Protein AF-A0A7Y6XML4-F1 (afdb_monomer)

Sequence (146 aa):
VYNRESSLGDVQMLGVGGTITAKSPTTFVQVTSALKRIIGDAEVDNFIEATHSDTTDQKALQVAGKAKAVGRKYANLLVNGTGANDEFEGLLGLVSAGQTLVAGPNGADLSFDLLDQLRQKVTAKDGKLDFYMMPGRTIRSYKALL

Nearest PDB structures (foldseek):
  7bw6-assembly1_X  TM=3.164E-01  e=1.557E+00  Human alphaherpesvirus 3
  3j7x-assembly1_B  TM=4.745E-01  e=4.355E+00  Escherichia phage T7
  6nhj-assembly1_q  TM=2.613E-01  e=2.777E+00  Murine cytomegalovirus (strain Smith)
  8g1r-assembly1_A  TM=2.575E-01  e=2.442E+00  Vibrio phage ICP1_2011_A

Secondary structure (DSSP, 8-state):
-EEEEEEPPP-----TT------PPPEEEEE--------------HHHHHHHTTTS-HHHHHHHHHHHHHHHHHHHHHHH-BS-TTPPB-HHHHS-GGG-----BTB----HHHHHHHHHT--GGGG--------HHHHHHHHHH-

Foldseek 3Di:
DDKDWDDDFDDDDDDPPDDDPRDRHTDIDDDDFDDFDDDDDFDDDPVCCVPPPPVPRRRVVSVVVRVVVSVVVVVCLQAPPDCPPRRTHHPVNVDDPQLDDACDPVGDQDDVV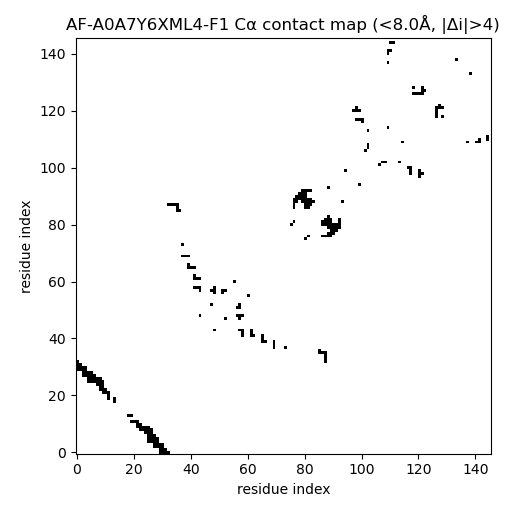SVVVSLCSPPPPNSDDPDDDDPPVVVVSVVVND

Radius of gyration: 25.28 Å; Cα contacts (8 Å, |Δi|>4): 143; chains: 1; bounding box: 69×41×66 Å

Mean predicted aligned error: 8.05 Å

pLDDT: mean 87.6, std 4.67, range [71.12, 95.31]

Solvent-accessible surface area (backbone atoms only — not comparable to full-atom values): 9406 Å² total; per-residue (Å²): 107,50,75,41,84,72,43,79,49,54,80,78,90,75,63,95,92,60,81,87,76,62,70,54,66,62,40,70,44,82,46,76,74,74,92,65,80,87,86,77,88,71,86,75,57,68,67,54,52,73,72,55,32,90,88,44,55,56,63,61,50,43,46,53,52,41,56,54,47,52,55,52,52,50,61,46,33,52,43,69,12,75,48,54,96,70,38,46,67,5,55,64,64,74,48,57,78,87,57,64,78,78,76,44,101,84,57,58,84,90,48,72,66,61,52,50,58,50,47,68,46,41,70,57,81,86,43,60,81,91,79,87,89,71,58,73,69,57,50,52,54,54,61,72,74,108

Structure (mmCIF, N/CA/C/O backbone):
data_AF-A0A7Y6XML4-F1
#
_entry.id   AF-A0A7Y6XML4-F1
#
loop_
_atom_site.group_PDB
_atom_site.id
_atom_site.type_symbol
_atom_site.label_atom_id
_atom_site.label_alt_id
_atom_site.label_comp_id
_atom_site.label_asym_id
_atom_site.label_entity_id
_atom_site.label_seq_id
_atom_site.pdbx_PDB_ins_code
_atom_site.Cartn_x
_atom_site.Cartn_y
_atom_site.Cartn_z
_atom_site.occupancy
_atom_site.B_iso_or_equiv
_atom_site.auth_seq_id
_atom_site.auth_comp_id
_atom_site.auth_asym_id
_atom_site.auth_atom_id
_atom_site.pdbx_PDB_model_num
ATOM 1 N N . VAL A 1 1 ? -10.832 12.420 -2.755 1.00 83.25 1 VAL A N 1
ATOM 2 C CA . VAL A 1 1 ? -11.312 12.789 -1.403 1.00 83.25 1 VAL A CA 1
ATOM 3 C C . VAL A 1 1 ? -12.399 11.807 -1.026 1.00 83.25 1 VAL A C 1
ATOM 5 O O . VAL A 1 1 ? -13.212 11.498 -1.889 1.00 83.25 1 VAL A O 1
ATOM 8 N N . TYR A 1 2 ? -12.386 11.286 0.194 1.00 85.19 2 TYR A N 1
ATOM 9 C CA . TYR A 1 2 ? -13.438 10.415 0.713 1.00 85.19 2 TYR A CA 1
ATOM 10 C C . TYR A 1 2 ? -13.624 10.662 2.211 1.00 85.19 2 TYR A C 1
ATOM 12 O O . TYR A 1 2 ? -12.696 11.103 2.886 1.00 85.19 2 TYR A O 1
ATOM 20 N N . ASN A 1 3 ? -14.815 10.378 2.730 1.00 85.75 3 ASN A N 1
ATOM 21 C CA . ASN A 1 3 ? -15.094 10.475 4.160 1.00 85.75 3 ASN A CA 1
ATOM 22 C C . ASN A 1 3 ? -14.887 9.105 4.803 1.00 85.75 3 ASN A C 1
ATOM 24 O O . ASN A 1 3 ? -15.395 8.102 4.305 1.00 85.75 3 ASN A O 1
ATOM 28 N N . ARG A 1 4 ? -14.128 9.067 5.897 1.00 83.00 4 ARG A N 1
ATOM 29 C CA . ARG A 1 4 ? -13.924 7.880 6.727 1.00 83.00 4 ARG A CA 1
ATOM 30 C C . ARG A 1 4 ? -14.726 8.042 8.014 1.00 83.00 4 ARG A C 1
ATOM 32 O O . ARG A 1 4 ? -14.672 9.102 8.633 1.00 83.00 4 ARG A O 1
ATOM 39 N N . GLU A 1 5 ? -15.469 7.013 8.401 1.00 85.69 5 GLU A N 1
ATOM 40 C CA . GLU A 1 5 ? -16.155 6.979 9.695 1.00 85.69 5 GLU A CA 1
ATOM 41 C C . GLU A 1 5 ? -15.129 6.992 10.836 1.00 85.69 5 GLU A C 1
ATOM 43 O O . GLU A 1 5 ? -14.131 6.272 10.785 1.00 85.69 5 GLU A O 1
ATOM 48 N N . SER A 1 6 ? -15.358 7.844 11.836 1.00 83.31 6 SER A N 1
ATOM 49 C CA . SER A 1 6 ? -14.457 8.022 12.980 1.00 83.31 6 SER A CA 1
ATOM 50 C C . SER A 1 6 ? -15.048 7.483 14.279 1.00 83.31 6 SER A C 1
ATOM 52 O O . SER A 1 6 ? -14.317 6.905 15.080 1.00 83.31 6 SER A O 1
ATOM 54 N N . SER A 1 7 ? -16.350 7.663 14.505 1.00 83.94 7 SER A N 1
ATOM 55 C CA . SER A 1 7 ? -17.045 7.118 15.673 1.00 83.94 7 SER A CA 1
ATOM 56 C C . SER A 1 7 ? -18.501 6.828 15.343 1.00 83.94 7 SER A C 1
ATOM 58 O O . SER A 1 7 ? -19.133 7.615 14.638 1.00 83.94 7 SER A O 1
ATOM 60 N N . LEU A 1 8 ? -19.034 5.747 15.910 1.00 86.00 8 LEU A N 1
ATOM 61 C CA . LEU A 1 8 ? -20.463 5.448 15.884 1.00 86.00 8 LEU A CA 1
ATOM 62 C C . LEU A 1 8 ? -21.231 6.412 16.798 1.00 86.00 8 LEU A C 1
ATOM 64 O O . LEU A 1 8 ? -20.667 6.972 17.739 1.00 86.00 8 LEU A O 1
ATOM 68 N N . GLY A 1 9 ? -22.513 6.606 16.500 1.00 88.44 9 GLY A N 1
ATOM 69 C CA . GLY A 1 9 ? -23.429 7.333 17.372 1.00 88.44 9 GLY A CA 1
ATOM 70 C C . GLY A 1 9 ? -23.866 6.487 18.567 1.00 88.44 9 GLY A C 1
ATOM 71 O O . GLY A 1 9 ? -23.887 5.255 18.501 1.00 88.44 9 GLY A O 1
ATOM 72 N N . ASP A 1 10 ? -24.246 7.156 19.652 1.00 89.81 10 ASP A N 1
ATOM 73 C CA . ASP A 1 10 ? -24.650 6.475 20.882 1.00 89.81 10 ASP A CA 1
ATOM 74 C C . ASP A 1 10 ? -26.079 5.927 20.782 1.00 89.81 10 ASP A C 1
ATOM 76 O O . ASP A 1 10 ? -26.982 6.557 20.225 1.00 89.81 10 ASP A O 1
ATOM 80 N N . VAL A 1 11 ? -26.304 4.771 21.407 1.00 89.62 11 VAL A N 1
ATOM 81 C CA . VAL A 1 11 ? -27.621 4.138 21.557 1.00 89.62 11 VAL A CA 1
ATOM 82 C C . VAL A 1 11 ? -27.817 3.780 23.028 1.00 89.62 11 VAL A C 1
ATOM 84 O O . VAL A 1 11 ? -26.861 3.463 23.731 1.00 89.62 11 VAL A O 1
ATOM 87 N N . GLN A 1 12 ? -29.055 3.825 23.516 1.00 93.62 12 GLN A N 1
ATOM 88 C CA . GLN A 1 12 ? -29.383 3.478 24.900 1.00 93.62 12 GLN A CA 1
ATOM 89 C C . GLN A 1 12 ? -30.685 2.681 24.978 1.00 93.62 12 GLN A C 1
ATOM 91 O O . GLN A 1 12 ? -31.572 2.835 24.137 1.00 93.62 12 GLN A O 1
ATOM 96 N N . MET A 1 13 ? -30.815 1.885 26.036 1.00 88.94 13 MET A N 1
ATOM 97 C CA . MET A 1 13 ? -32.068 1.231 26.406 1.00 88.94 13 MET A CA 1
ATOM 98 C C . MET A 1 13 ? -32.874 2.153 27.325 1.00 88.94 13 MET A C 1
ATOM 100 O O . MET A 1 13 ? -32.311 2.759 28.235 1.00 88.94 13 MET A O 1
ATOM 104 N N . LEU A 1 14 ? -34.187 2.251 27.107 1.00 90.00 14 LEU A N 1
ATOM 105 C CA . LEU A 1 14 ? -35.081 3.108 27.893 1.00 90.00 14 LEU A CA 1
ATOM 106 C C . LEU A 1 14 ? -36.353 2.365 28.300 1.00 90.00 14 LEU A C 1
ATOM 108 O O . LEU A 1 14 ? -36.928 1.615 27.513 1.00 90.00 14 LEU A O 1
ATOM 112 N N . GLY A 1 15 ? -36.800 2.616 29.531 1.00 89.31 15 GLY A N 1
ATOM 113 C CA . GLY A 1 15 ? -38.130 2.233 30.003 1.00 89.31 15 GLY A CA 1
ATOM 114 C C . GLY A 1 15 ? -39.214 3.213 29.541 1.00 89.31 15 GLY A C 1
ATOM 115 O O . GLY A 1 15 ? -38.922 4.309 29.055 1.00 89.31 15 GLY A O 1
ATOM 116 N N . VAL A 1 16 ? -40.482 2.828 29.714 1.00 80.69 16 VAL A N 1
ATOM 117 C CA . VAL A 1 16 ? -41.636 3.672 29.360 1.00 80.69 16 VAL A CA 1
ATOM 118 C C . VAL A 1 16 ? -41.586 4.981 30.157 1.00 80.69 16 VAL A C 1
ATOM 120 O O . VAL A 1 16 ? -41.542 4.959 31.384 1.00 80.69 16 VAL A O 1
ATOM 123 N N . GLY A 1 17 ? -41.580 6.118 29.454 1.00 88.38 17 GLY A N 1
ATOM 124 C CA . GLY A 1 17 ? -41.485 7.460 30.048 1.00 88.38 17 GLY A CA 1
ATOM 125 C C . GLY A 1 17 ? -40.059 7.985 30.278 1.00 88.38 17 GLY A C 1
ATOM 126 O O . GLY A 1 17 ? -39.909 9.074 30.826 1.00 88.38 17 GLY A O 1
ATOM 127 N N . GLY A 1 18 ? -39.014 7.252 29.876 1.00 87.00 18 GLY A N 1
ATOM 128 C CA . GLY A 1 18 ? -37.620 7.679 30.039 1.00 87.00 18 GLY A CA 1
ATOM 129 C C . GLY A 1 18 ? -37.164 8.767 29.052 1.00 87.00 18 GLY A C 1
ATOM 130 O O . GLY A 1 18 ? -37.591 8.805 27.898 1.00 87.00 18 GLY A O 1
ATOM 131 N N . THR A 1 19 ? -36.241 9.628 29.493 1.00 89.56 19 THR A N 1
ATOM 132 C CA . THR A 1 19 ? -35.650 10.696 28.665 1.00 89.56 19 THR A CA 1
ATOM 133 C C . THR A 1 19 ? -34.463 10.191 27.854 1.00 89.56 19 THR A C 1
ATOM 135 O O . THR A 1 19 ? -33.532 9.597 28.391 1.00 89.56 19 THR A O 1
ATOM 138 N N . ILE A 1 20 ? -34.445 10.515 26.561 1.00 88.81 20 ILE A N 1
ATOM 139 C CA . ILE A 1 20 ? -33.354 10.146 25.658 1.00 88.81 20 ILE A CA 1
ATOM 140 C C . ILE A 1 20 ? -32.120 11.038 25.903 1.00 88.81 20 ILE A C 1
ATOM 142 O O . ILE A 1 20 ? -32.095 12.182 25.441 1.00 88.81 20 ILE A O 1
ATOM 146 N N . THR A 1 21 ? -31.082 10.511 26.571 1.00 90.00 21 THR A N 1
ATOM 147 C CA . THR A 1 21 ? -29.770 11.175 26.757 1.00 90.00 21 THR A CA 1
ATOM 148 C C . THR A 1 21 ? -28.707 10.831 25.700 1.00 90.00 21 THR A C 1
ATOM 150 O O . THR A 1 21 ? -27.913 11.704 25.361 1.00 90.00 21 THR A O 1
ATOM 153 N N . ALA A 1 22 ? -28.709 9.625 25.118 1.00 88.69 22 ALA A N 1
ATOM 154 C CA . ALA A 1 22 ? -27.872 9.274 23.965 1.00 88.69 22 ALA A CA 1
ATOM 155 C C . ALA A 1 22 ? -28.238 10.131 22.739 1.00 88.69 22 ALA A C 1
ATOM 157 O O . ALA A 1 22 ? -29.293 9.948 22.127 1.00 88.69 22 ALA A O 1
ATOM 158 N N . LYS A 1 23 ? -27.387 11.114 22.426 1.00 85.69 23 LYS A N 1
ATOM 159 C CA . LYS A 1 23 ? -27.568 12.067 21.314 1.00 85.69 23 LYS A CA 1
ATOM 160 C C . LYS A 1 23 ? -26.299 12.290 20.489 1.00 85.69 23 LYS A C 1
ATOM 162 O O . LYS A 1 23 ? -26.330 13.094 19.559 1.00 85.69 23 LYS A O 1
ATOM 167 N N . SER A 1 24 ? -25.194 11.627 20.825 1.00 90.75 24 SER A N 1
ATOM 168 C CA . SER A 1 24 ? -23.932 11.787 20.104 1.00 90.75 24 SER A CA 1
ATOM 169 C C . SER A 1 24 ? -24.092 11.287 18.664 1.00 90.75 24 SER A C 1
ATOM 171 O O . SER A 1 24 ? -24.492 10.135 18.474 1.00 90.75 24 SER A O 1
ATOM 173 N N . PRO A 1 25 ? -23.823 12.123 17.647 1.00 88.69 25 PRO A N 1
ATOM 174 C CA . PRO A 1 25 ? -23.923 11.710 16.255 1.00 88.69 25 PRO A CA 1
ATOM 175 C C . PRO A 1 25 ? -22.717 10.858 15.842 1.00 88.69 25 PRO A C 1
ATOM 177 O O . PRO A 1 25 ? -21.623 11.001 16.389 1.00 88.69 25 PRO A O 1
ATOM 180 N N . THR A 1 26 ? -22.896 10.035 14.808 1.00 88.44 26 THR A N 1
ATOM 181 C CA . THR A 1 26 ? -21.776 9.419 14.087 1.00 88.44 26 THR A CA 1
ATOM 182 C C . THR A 1 26 ? -20.896 10.515 13.484 1.00 88.44 26 THR A C 1
ATOM 184 O O . THR A 1 26 ? -21.402 11.437 12.838 1.00 88.44 26 THR A O 1
ATOM 187 N N . THR A 1 27 ? -19.582 10.422 13.680 1.00 90.88 27 THR A N 1
ATOM 188 C CA . THR A 1 27 ? -18.627 11.422 13.183 1.00 90.88 27 THR A CA 1
ATOM 189 C C . THR A 1 27 ? -17.819 10.894 12.004 1.00 90.88 27 THR A C 1
ATOM 191 O O . THR A 1 27 ? -17.534 9.699 11.897 1.00 90.88 27 THR A O 1
ATOM 194 N N . PHE A 1 28 ? -17.424 11.803 11.111 1.00 88.38 28 PHE A N 1
ATOM 195 C CA . PHE A 1 28 ? -16.640 11.491 9.921 1.00 88.38 28 PHE A CA 1
ATOM 196 C C . PHE A 1 28 ? -15.421 12.402 9.829 1.00 88.38 28 PHE A C 1
ATOM 198 O O . PHE A 1 28 ? -15.500 13.593 10.128 1.00 88.38 28 PHE A O 1
ATOM 205 N N . VAL A 1 29 ? -14.311 11.846 9.352 1.00 90.19 29 VAL A N 1
ATOM 206 C CA . VAL A 1 29 ? -13.100 12.592 9.009 1.00 90.19 29 VAL A CA 1
ATOM 207 C C . VAL A 1 29 ? -12.917 12.547 7.500 1.00 90.19 29 VAL A C 1
ATOM 209 O O . VAL A 1 29 ? -12.940 11.480 6.881 1.00 90.19 29 VAL A O 1
ATOM 212 N N . GLN A 1 30 ? -12.729 13.715 6.895 1.00 88.88 30 GLN A N 1
ATOM 213 C CA . GLN A 1 30 ? -12.423 13.810 5.476 1.00 88.88 30 GLN A CA 1
ATOM 214 C C . GLN A 1 30 ? -10.955 13.446 5.233 1.00 88.88 30 GLN A C 1
ATOM 216 O O . GLN A 1 30 ? -10.050 14.048 5.807 1.00 88.88 30 GLN A O 1
ATOM 221 N N . VAL A 1 31 ? -10.722 12.489 4.338 1.00 85.88 31 VAL A N 1
ATOM 222 C CA . VAL A 1 31 ? -9.390 12.057 3.915 1.00 85.88 31 VAL A CA 1
ATOM 223 C C . VAL A 1 31 ? -9.165 12.457 2.459 1.00 85.88 31 VAL A C 1
ATOM 225 O O . VAL A 1 31 ? -9.974 12.177 1.565 1.00 85.88 31 VAL A O 1
ATOM 228 N N . THR A 1 32 ? -8.033 13.109 2.199 1.00 86.00 32 THR A N 1
ATOM 229 C CA . THR A 1 32 ? -7.626 13.522 0.853 1.00 86.00 32 THR A CA 1
ATOM 230 C C . THR A 1 32 ? -6.410 12.721 0.413 1.00 86.00 32 THR A C 1
ATOM 232 O O . THR A 1 32 ? -5.340 12.844 0.993 1.00 86.00 32 THR A O 1
ATOM 235 N N . SER A 1 33 ? -6.562 11.942 -0.656 1.00 84.94 33 SER A N 1
ATOM 236 C CA . SER A 1 33 ? -5.447 11.288 -1.345 1.00 84.94 33 SER A CA 1
ATOM 237 C C . SER A 1 33 ? -5.054 12.133 -2.555 1.00 84.94 33 SER A C 1
ATOM 239 O O . SER A 1 33 ? -5.845 12.275 -3.489 1.00 84.94 33 SER A O 1
ATOM 241 N N . ALA A 1 34 ? -3.865 12.734 -2.513 1.00 86.31 34 ALA A N 1
ATOM 242 C CA . ALA A 1 34 ? -3.347 13.553 -3.605 1.00 86.31 34 ALA A CA 1
ATOM 243 C C . ALA A 1 34 ? -2.781 12.682 -4.737 1.00 86.31 34 ALA A C 1
ATOM 245 O O . ALA A 1 34 ? -2.180 11.636 -4.489 1.00 86.31 34 ALA A O 1
ATOM 246 N N . LEU A 1 35 ? -2.935 13.136 -5.983 1.00 87.56 35 LEU A N 1
ATOM 247 C CA . LEU A 1 35 ? -2.295 12.497 -7.132 1.00 87.56 35 LEU A CA 1
ATOM 248 C C . LEU A 1 35 ? -0.792 12.802 -7.123 1.00 87.56 35 LEU A C 1
ATOM 250 O O . LEU A 1 35 ? -0.387 13.954 -6.961 1.00 87.56 35 LEU A O 1
ATOM 254 N N . LYS A 1 36 ? 0.026 11.766 -7.318 1.00 91.44 36 LYS A N 1
ATOM 255 C CA . LYS A 1 36 ? 1.489 11.855 -7.409 1.00 91.44 36 LYS A CA 1
ATOM 256 C C . LYS A 1 36 ? 1.966 11.416 -8.791 1.00 91.44 36 LYS A C 1
ATOM 258 O O . LYS A 1 36 ? 1.240 10.750 -9.527 1.00 91.44 36 LYS A O 1
ATOM 263 N N . ARG A 1 37 ? 3.184 11.815 -9.162 1.00 91.75 37 ARG A N 1
ATOM 264 C CA . ARG A 1 37 ? 3.766 11.570 -10.489 1.00 91.75 37 ARG A CA 1
ATOM 265 C C . ARG A 1 37 ? 4.974 10.651 -10.374 1.00 91.75 37 ARG A C 1
ATOM 267 O O . ARG A 1 37 ? 5.816 10.846 -9.508 1.00 91.75 37 ARG A O 1
ATOM 274 N N . ILE A 1 38 ? 5.082 9.700 -11.296 1.00 92.00 38 ILE A N 1
ATOM 275 C CA . ILE A 1 38 ? 6.298 8.913 -11.513 1.00 92.00 38 ILE A CA 1
ATOM 276 C C . ILE A 1 38 ? 6.840 9.321 -12.880 1.00 92.00 38 ILE A C 1
ATOM 278 O O . ILE A 1 38 ? 6.095 9.339 -13.857 1.00 92.00 38 ILE A O 1
ATOM 282 N N . ILE A 1 39 ? 8.117 9.691 -12.936 1.00 91.62 39 ILE A N 1
ATOM 283 C CA . ILE A 1 39 ? 8.776 10.195 -14.143 1.00 91.62 39 ILE A CA 1
ATOM 284 C C . ILE A 1 39 ? 10.067 9.401 -14.339 1.00 91.62 39 ILE A C 1
ATOM 286 O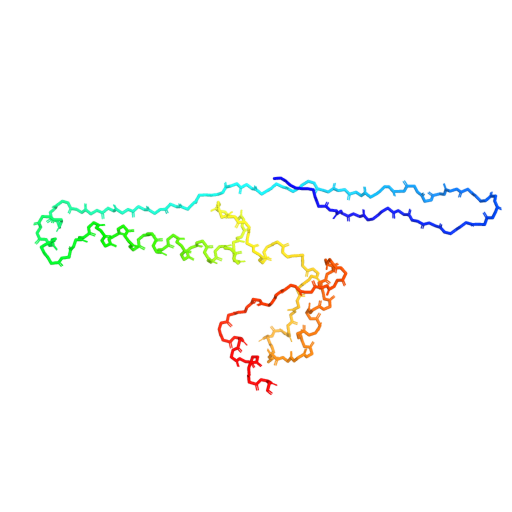 O . ILE A 1 39 ? 10.750 9.071 -13.370 1.00 91.62 39 ILE A O 1
ATOM 290 N N . GLY A 1 40 ? 10.388 9.082 -15.589 1.00 89.62 40 GLY A N 1
ATOM 291 C CA . GLY A 1 40 ? 11.671 8.512 -15.975 1.00 89.62 40 GLY A CA 1
ATOM 292 C C . GLY A 1 40 ? 12.148 9.177 -17.254 1.00 89.62 40 GLY A C 1
ATOM 293 O O . GLY A 1 40 ? 11.366 9.300 -18.192 1.00 89.62 40 GLY A O 1
ATOM 294 N N . ASP A 1 41 ? 13.410 9.592 -17.268 1.00 91.38 41 ASP A N 1
ATOM 295 C CA . ASP A 1 41 ? 14.041 10.201 -18.435 1.00 91.38 41 ASP A CA 1
ATOM 296 C C . ASP A 1 41 ? 14.944 9.195 -19.159 1.00 91.38 41 ASP A C 1
ATOM 298 O O . ASP A 1 41 ? 15.604 8.364 -18.514 1.00 91.38 41 ASP A O 1
ATOM 302 N N . ALA A 1 42 ? 14.926 9.247 -20.486 1.00 88.44 42 ALA A N 1
ATOM 303 C CA . ALA A 1 42 ? 15.690 8.393 -21.381 1.00 88.44 42 ALA A CA 1
ATOM 304 C C . ALA A 1 42 ? 16.507 9.282 -22.322 1.00 88.44 42 ALA A C 1
ATOM 306 O O . ALA A 1 42 ? 15.992 9.786 -23.318 1.00 88.44 42 ALA A O 1
ATOM 307 N N . GLU A 1 43 ? 17.787 9.432 -22.004 1.00 87.88 43 GLU A N 1
ATOM 308 C CA . GLU A 1 43 ? 18.740 10.190 -22.805 1.00 87.88 43 GLU A CA 1
ATOM 309 C C . GLU A 1 43 ? 19.651 9.216 -23.557 1.00 87.88 43 GLU A C 1
ATOM 311 O O . GLU A 1 43 ? 20.166 8.256 -22.976 1.00 87.88 43 GLU A O 1
ATOM 316 N N . VAL A 1 44 ? 19.836 9.456 -24.855 1.00 85.88 44 VAL A N 1
ATOM 317 C CA . VAL A 1 44 ? 20.805 8.739 -25.690 1.00 85.88 44 VAL A CA 1
ATOM 318 C C . VAL A 1 44 ? 21.629 9.766 -26.453 1.00 85.88 44 VAL A C 1
ATOM 320 O O . VAL A 1 44 ? 21.084 10.733 -26.984 1.00 85.88 44 VAL A O 1
ATOM 323 N N . ASP A 1 45 ? 22.946 9.568 -26.470 1.00 90.00 45 ASP A N 1
ATOM 324 C CA . ASP A 1 45 ? 23.874 10.418 -27.212 1.00 90.00 45 ASP A CA 1
ATOM 325 C C . ASP A 1 45 ? 23.783 10.122 -28.716 1.00 90.00 45 ASP A C 1
ATOM 327 O O . ASP A 1 45 ? 23.809 8.962 -29.133 1.00 90.00 45 ASP A O 1
ATOM 331 N N . ASN A 1 46 ? 23.737 11.173 -29.535 1.00 87.62 46 ASN A N 1
ATOM 332 C CA . ASN A 1 46 ? 23.659 11.073 -30.992 1.00 87.62 46 ASN A CA 1
ATOM 333 C C . ASN A 1 46 ? 24.838 10.304 -31.616 1.00 87.62 46 ASN A C 1
ATOM 335 O O . ASN A 1 46 ? 24.657 9.653 -32.642 1.00 87.62 46 ASN A O 1
ATOM 339 N N . PHE A 1 47 ? 26.037 10.351 -31.026 1.00 86.94 47 PHE A N 1
ATOM 340 C CA . PHE A 1 47 ? 27.183 9.570 -31.499 1.00 86.94 47 PHE A CA 1
ATOM 341 C C . PHE A 1 47 ? 26.974 8.069 -31.262 1.00 86.94 47 PHE A C 1
ATOM 343 O O . PHE A 1 47 ? 27.269 7.256 -32.138 1.00 86.94 47 PHE A O 1
ATOM 350 N N . ILE A 1 48 ? 26.422 7.696 -30.104 1.00 83.44 48 ILE A N 1
ATOM 351 C CA . ILE A 1 48 ? 26.103 6.302 -29.761 1.00 83.44 48 ILE A CA 1
ATOM 352 C C . ILE A 1 48 ? 24.936 5.806 -30.620 1.00 83.44 48 ILE A C 1
ATOM 354 O O . ILE A 1 48 ? 24.995 4.698 -31.152 1.00 83.44 48 ILE A O 1
ATOM 358 N N . GLU A 1 49 ? 23.918 6.645 -30.820 1.00 87.25 49 GLU A N 1
ATOM 359 C CA . GLU A 1 49 ? 22.800 6.357 -31.717 1.00 87.25 49 GLU A CA 1
ATOM 360 C C . GLU A 1 49 ? 23.305 6.094 -33.150 1.00 87.25 49 GLU A C 1
ATOM 362 O O . GLU A 1 49 ? 22.905 5.116 -33.775 1.00 87.25 49 GLU A O 1
ATOM 367 N N . ALA A 1 50 ? 24.232 6.909 -33.664 1.00 83.00 50 ALA A N 1
ATOM 368 C CA . ALA A 1 50 ? 24.738 6.779 -35.031 1.00 83.00 50 ALA A CA 1
ATOM 369 C C . ALA A 1 50 ? 25.686 5.585 -35.237 1.00 83.00 50 ALA A C 1
ATOM 371 O O . ALA A 1 50 ? 25.749 5.036 -36.335 1.00 83.00 50 ALA A O 1
ATOM 372 N N . THR A 1 51 ? 26.447 5.195 -34.212 1.00 82.44 51 THR A N 1
ATOM 373 C CA . THR A 1 51 ? 27.500 4.173 -34.347 1.00 82.44 51 THR A CA 1
ATOM 374 C C . THR A 1 51 ? 27.054 2.777 -33.923 1.00 82.44 51 THR A C 1
ATOM 376 O O . THR A 1 51 ? 27.549 1.797 -34.474 1.00 82.44 51 THR A O 1
ATOM 379 N N . HIS A 1 52 ? 26.150 2.655 -32.946 1.00 79.50 52 HIS A N 1
ATOM 380 C CA . HIS A 1 52 ? 25.827 1.386 -32.278 1.00 79.50 52 HIS A CA 1
ATOM 381 C C . HIS A 1 52 ? 24.343 0.970 -32.400 1.00 79.50 52 HIS A C 1
ATOM 383 O O . HIS A 1 52 ? 23.926 0.016 -31.736 1.00 79.50 52 HIS A O 1
ATOM 389 N N . SER A 1 53 ? 23.540 1.647 -33.236 1.00 81.44 53 SER A N 1
ATOM 390 C CA . SER A 1 53 ? 22.114 1.304 -33.432 1.00 81.44 53 SER A CA 1
ATOM 391 C C . SER A 1 53 ? 21.829 0.266 -34.520 1.00 81.44 53 SER A C 1
ATOM 393 O O . SER A 1 53 ? 20.683 -0.146 -34.665 1.00 81.44 53 SER A O 1
ATOM 395 N N . ASP A 1 54 ? 22.844 -0.188 -35.264 1.00 80.38 54 ASP A N 1
ATOM 396 C CA . ASP A 1 54 ? 22.679 -1.145 -36.374 1.00 80.38 54 ASP A CA 1
ATOM 397 C C . ASP A 1 54 ? 22.179 -2.526 -35.900 1.00 80.38 54 ASP A C 1
ATOM 399 O O . ASP A 1 54 ? 21.345 -3.164 -36.537 1.00 80.38 54 ASP A O 1
ATOM 403 N N . THR A 1 55 ? 22.624 -2.975 -34.722 1.00 80.38 55 THR A N 1
ATOM 404 C CA . THR A 1 55 ? 22.193 -4.257 -34.134 1.00 80.38 55 THR A CA 1
ATOM 405 C C . THR A 1 55 ? 21.140 -4.106 -33.041 1.00 80.38 55 THR A C 1
ATOM 407 O O . THR A 1 55 ? 20.365 -5.031 -32.797 1.00 80.38 55 THR A O 1
ATOM 410 N N . THR A 1 56 ? 21.129 -2.964 -32.350 1.00 82.12 56 THR A N 1
ATOM 411 C CA . THR A 1 56 ? 20.264 -2.722 -31.193 1.00 82.12 56 THR A CA 1
ATOM 412 C C . THR A 1 56 ? 19.851 -1.261 -31.170 1.00 82.12 56 THR A C 1
ATOM 414 O O . THR A 1 56 ? 20.687 -0.403 -30.910 1.00 82.12 56 THR A O 1
ATOM 417 N N . ASP A 1 57 ? 18.566 -0.979 -31.366 1.00 87.56 57 ASP A N 1
ATOM 418 C CA . ASP A 1 57 ? 18.025 0.375 -31.225 1.00 87.56 57 ASP A CA 1
ATOM 419 C C . ASP A 1 57 ? 18.186 0.853 -29.769 1.00 87.56 57 ASP A C 1
ATOM 421 O O . ASP A 1 57 ? 17.480 0.413 -28.850 1.00 87.56 57 ASP A O 1
ATOM 425 N N . GLN A 1 58 ? 19.175 1.726 -29.557 1.00 87.31 58 GLN A N 1
ATOM 426 C CA . GLN A 1 58 ? 19.583 2.197 -28.236 1.00 87.31 58 GLN A CA 1
ATOM 427 C C . GLN A 1 58 ? 18.467 3.009 -27.582 1.00 87.31 58 GLN A C 1
ATOM 429 O O . GLN A 1 58 ? 18.147 2.798 -26.408 1.00 87.31 58 GLN A O 1
ATOM 434 N N . LYS A 1 59 ? 17.808 3.880 -28.348 1.00 87.62 59 LYS A N 1
ATOM 435 C CA . LYS A 1 59 ? 16.690 4.691 -27.873 1.00 87.62 59 LYS A CA 1
ATOM 436 C C . LYS A 1 59 ? 15.495 3.835 -27.491 1.00 87.62 59 LYS A C 1
ATOM 438 O O . LYS A 1 59 ? 14.953 4.008 -26.396 1.00 87.62 59 LYS A O 1
ATOM 443 N N . ALA A 1 60 ? 15.110 2.876 -28.330 1.00 88.19 60 ALA A N 1
ATOM 444 C CA . ALA A 1 60 ? 14.006 1.974 -28.018 1.00 88.19 60 ALA A CA 1
ATOM 445 C C . ALA A 1 60 ? 14.280 1.157 -26.747 1.00 88.19 60 ALA A C 1
ATOM 447 O O . ALA A 1 60 ? 13.394 1.015 -25.899 1.00 88.19 60 ALA A O 1
ATOM 448 N N . LEU A 1 61 ? 15.512 0.669 -26.566 1.00 90.88 61 LEU A N 1
ATOM 449 C CA . LEU A 1 61 ? 15.893 -0.109 -25.388 1.00 90.88 61 LEU A CA 1
ATOM 450 C C . LEU A 1 61 ? 15.862 0.742 -24.112 1.00 90.88 61 LEU A C 1
ATOM 452 O O . LEU A 1 61 ? 15.294 0.306 -23.105 1.00 90.88 61 LEU A O 1
ATOM 456 N N . GLN A 1 62 ? 16.400 1.965 -24.150 1.00 90.31 62 GLN A N 1
ATOM 457 C CA . GLN A 1 62 ? 16.358 2.872 -23.001 1.00 90.31 62 GLN A CA 1
ATOM 458 C C . GLN A 1 62 ? 14.919 3.233 -22.622 1.00 90.31 62 GLN A C 1
ATOM 460 O O . GLN A 1 62 ? 14.544 3.116 -21.452 1.00 90.31 62 GLN A O 1
ATOM 465 N N . VAL A 1 63 ? 14.074 3.580 -23.596 1.00 92.12 63 VAL A N 1
ATOM 466 C CA . VAL A 1 63 ? 12.657 3.891 -23.348 1.00 92.12 63 VAL A CA 1
ATOM 467 C C . VAL A 1 63 ? 11.920 2.679 -22.767 1.00 92.12 63 VAL A C 1
ATOM 469 O O . VAL A 1 63 ? 11.231 2.806 -21.750 1.00 92.12 63 VAL A O 1
ATOM 472 N N . ALA A 1 64 ? 12.104 1.483 -23.336 1.00 92.44 64 ALA A N 1
ATOM 473 C CA . ALA A 1 64 ? 11.486 0.255 -22.833 1.00 92.44 64 ALA A CA 1
ATOM 474 C C . ALA A 1 64 ? 11.953 -0.089 -21.406 1.00 92.44 64 ALA A C 1
ATOM 476 O O . ALA A 1 64 ? 11.149 -0.465 -20.544 1.00 92.44 64 ALA A O 1
ATOM 477 N N . GLY A 1 65 ? 13.248 0.085 -21.126 1.00 94.00 65 GLY A N 1
ATOM 478 C CA . GLY A 1 65 ? 13.829 -0.095 -19.799 1.00 94.00 65 GLY A CA 1
ATOM 479 C C . GLY A 1 65 ? 13.213 0.850 -18.768 1.00 94.00 65 GLY A C 1
ATOM 480 O O . GLY A 1 65 ? 12.829 0.414 -17.677 1.00 94.00 65 GLY A O 1
ATOM 481 N N . LYS A 1 66 ?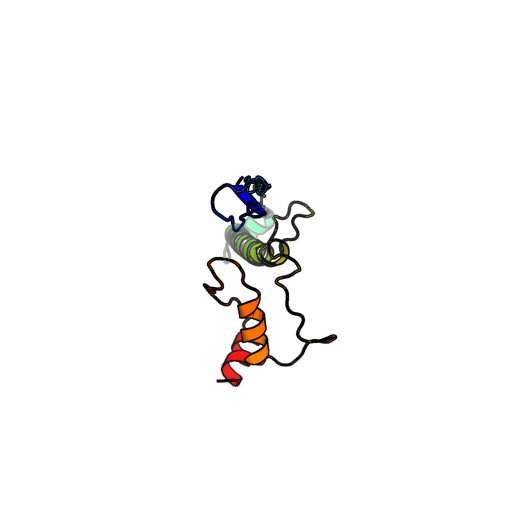 13.040 2.127 -19.126 1.00 92.81 66 LYS A N 1
ATOM 482 C CA . LYS A 1 66 ? 12.420 3.137 -18.256 1.00 92.81 66 LYS A CA 1
ATOM 483 C C . LYS A 1 66 ? 10.940 2.857 -18.030 1.00 92.81 66 LYS A C 1
ATOM 485 O O . LYS A 1 66 ? 10.507 2.877 -16.880 1.00 92.81 66 LYS A O 1
ATOM 490 N N . ALA A 1 67 ? 10.186 2.484 -19.063 1.00 92.50 67 ALA A N 1
ATOM 491 C CA . ALA A 1 67 ? 8.784 2.088 -18.916 1.00 92.50 67 ALA A CA 1
ATOM 492 C C . ALA A 1 67 ? 8.623 0.913 -17.932 1.00 92.50 67 ALA A C 1
ATOM 494 O O . ALA A 1 67 ? 7.785 0.944 -17.025 1.00 92.50 67 ALA A O 1
ATOM 495 N N . LYS A 1 68 ? 9.498 -0.096 -18.031 1.00 94.81 68 LYS A N 1
ATOM 496 C CA . LYS A 1 68 ? 9.530 -1.225 -17.090 1.00 94.81 68 LYS A CA 1
ATOM 497 C C . LYS A 1 68 ? 9.897 -0.792 -15.668 1.00 94.81 68 LYS A C 1
ATOM 499 O O . LYS A 1 68 ? 9.323 -1.303 -14.705 1.00 94.81 68 LYS A O 1
ATOM 504 N N . ALA A 1 69 ? 10.843 0.135 -15.518 1.00 95.19 69 ALA A N 1
ATOM 505 C CA . ALA A 1 69 ? 11.234 0.677 -14.219 1.00 95.19 69 ALA A CA 1
ATOM 506 C C . ALA A 1 69 ? 10.094 1.465 -13.554 1.00 95.19 69 ALA A C 1
ATOM 508 O O . ALA A 1 69 ? 9.848 1.271 -12.363 1.00 95.19 69 ALA A O 1
ATOM 509 N N . VAL A 1 70 ? 9.348 2.272 -14.318 1.00 95.06 70 VAL A N 1
ATOM 510 C CA . VAL A 1 70 ? 8.161 3.002 -13.840 1.00 95.06 70 VAL A CA 1
ATOM 511 C C . VAL A 1 70 ? 7.123 2.033 -13.271 1.00 95.06 70 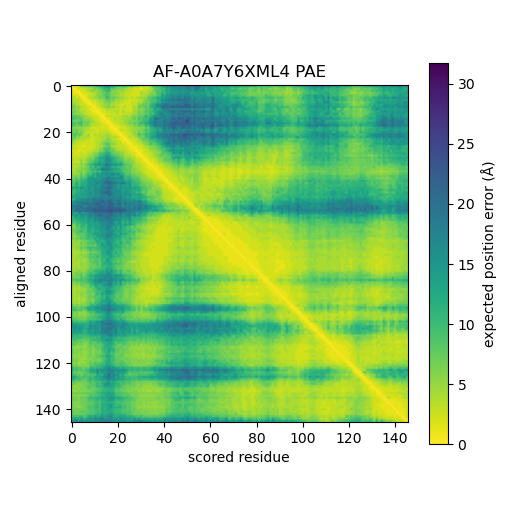VAL A C 1
ATOM 513 O O . VAL A 1 70 ? 6.689 2.204 -12.131 1.00 95.06 70 VAL A O 1
ATOM 516 N N . GLY A 1 71 ? 6.795 0.960 -14.002 1.00 94.06 71 GLY A N 1
ATOM 517 C CA . GLY A 1 71 ? 5.858 -0.062 -13.521 1.00 94.06 71 GLY A CA 1
ATOM 518 C C . GLY A 1 71 ? 6.323 -0.748 -12.229 1.00 94.06 71 GLY A C 1
ATOM 519 O O . GLY A 1 71 ? 5.535 -0.949 -11.306 1.00 94.06 71 GLY A O 1
ATOM 520 N N . ARG A 1 72 ? 7.623 -1.052 -12.112 1.00 95.31 72 ARG A N 1
ATOM 521 C CA . ARG A 1 72 ? 8.203 -1.647 -10.893 1.00 95.31 72 ARG A CA 1
ATOM 522 C C . ARG A 1 72 ? 8.201 -0.684 -9.706 1.00 95.31 72 ARG A C 1
ATOM 524 O O . ARG A 1 72 ? 7.914 -1.111 -8.590 1.00 95.31 72 ARG A O 1
ATOM 531 N N . LYS A 1 73 ? 8.502 0.601 -9.928 1.00 94.69 73 LYS A N 1
ATOM 532 C CA . LYS A 1 73 ? 8.448 1.627 -8.876 1.00 94.69 73 LYS A CA 1
ATOM 533 C C . LYS A 1 73 ? 7.012 1.812 -8.392 1.00 94.69 73 LYS A C 1
ATOM 535 O O . LYS A 1 73 ? 6.809 1.829 -7.184 1.00 94.69 73 LYS A O 1
ATOM 540 N N . TYR A 1 74 ? 6.030 1.843 -9.296 1.00 94.62 74 TYR A N 1
ATOM 541 C CA . TYR A 1 74 ? 4.614 1.871 -8.920 1.00 94.62 74 TYR A CA 1
ATOM 542 C C . TYR A 1 74 ? 4.222 0.661 -8.063 1.00 94.62 74 TYR A C 1
ATOM 544 O O . TYR A 1 74 ? 3.673 0.842 -6.983 1.00 94.62 74 TYR A O 1
ATOM 552 N N . ALA A 1 75 ? 4.560 -0.560 -8.491 1.00 93.12 75 ALA A N 1
ATOM 553 C CA . ALA A 1 75 ? 4.237 -1.774 -7.737 1.00 93.12 75 ALA A CA 1
ATOM 554 C C . ALA A 1 75 ? 4.867 -1.794 -6.331 1.00 93.12 75 ALA A C 1
ATOM 556 O O . ALA A 1 75 ? 4.243 -2.265 -5.384 1.00 93.12 75 ALA A O 1
ATOM 557 N N . ASN A 1 76 ? 6.084 -1.260 -6.180 1.00 93.88 76 ASN A N 1
ATOM 558 C CA . ASN A 1 76 ? 6.722 -1.108 -4.874 1.00 93.88 76 ASN A CA 1
ATOM 559 C C . ASN A 1 76 ? 5.981 -0.075 -4.007 1.00 93.88 76 ASN A C 1
ATOM 561 O O . ASN A 1 76 ? 5.588 -0.385 -2.885 1.00 93.88 76 ASN A O 1
ATOM 565 N N . LEU A 1 77 ? 5.737 1.125 -4.544 1.00 94.62 77 LEU A N 1
ATOM 566 C CA . LEU A 1 77 ? 5.056 2.200 -3.817 1.00 94.62 77 LEU A CA 1
ATOM 567 C C . LEU A 1 77 ? 3.606 1.859 -3.461 1.00 94.62 77 LEU A C 1
ATOM 569 O O . LEU A 1 77 ? 3.123 2.299 -2.425 1.00 94.62 77 LEU A O 1
ATOM 573 N N . LEU A 1 78 ? 2.932 1.025 -4.257 1.00 93.12 78 LEU A N 1
ATOM 574 C CA . LEU A 1 78 ? 1.600 0.518 -3.927 1.00 93.12 78 LEU A CA 1
ATOM 575 C C . LEU A 1 78 ? 1.567 -0.148 -2.548 1.00 93.12 78 LEU A C 1
ATOM 577 O O . LEU A 1 78 ? 0.594 0.014 -1.821 1.00 93.12 78 LEU A O 1
ATOM 581 N N . VAL A 1 79 ? 2.628 -0.860 -2.169 1.00 93.00 79 VAL A N 1
ATOM 582 C CA . VAL A 1 79 ? 2.714 -1.538 -0.870 1.00 93.00 79 VAL A CA 1
ATOM 583 C C . VAL A 1 79 ? 3.451 -0.678 0.157 1.00 93.00 79 VAL A C 1
ATOM 585 O O . VAL A 1 79 ? 2.930 -0.454 1.247 1.00 93.00 79 VAL A O 1
ATOM 588 N N . ASN A 1 80 ? 4.638 -0.180 -0.198 1.00 93.56 80 ASN A N 1
ATOM 589 C CA . ASN A 1 80 ? 5.600 0.433 0.725 1.00 93.56 80 ASN A CA 1
ATOM 590 C C . ASN A 1 80 ? 5.645 1.968 0.666 1.00 93.56 80 ASN A C 1
ATOM 592 O O . ASN A 1 80 ? 6.518 2.568 1.286 1.00 93.56 80 ASN A O 1
ATOM 596 N N . GLY A 1 81 ? 4.778 2.608 -0.121 1.00 93.56 81 GLY A N 1
ATOM 597 C CA . GLY A 1 81 ? 4.757 4.061 -0.263 1.00 93.56 81 GLY A CA 1
ATOM 598 C C . GLY A 1 81 ? 4.566 4.747 1.086 1.00 93.56 81 GLY A C 1
ATOM 599 O O . GLY A 1 81 ? 3.677 4.389 1.856 1.00 93.56 81 GLY A O 1
ATOM 600 N N . THR A 1 82 ? 5.415 5.725 1.382 1.00 91.81 82 TH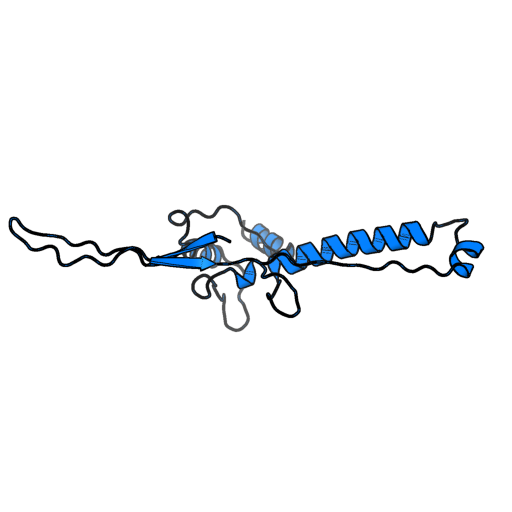R A N 1
ATOM 601 C CA . THR A 1 82 ? 5.465 6.351 2.714 1.00 91.81 82 THR A CA 1
ATOM 602 C C . THR A 1 82 ? 4.617 7.616 2.825 1.00 91.81 82 THR A C 1
ATOM 604 O O . THR A 1 82 ? 4.452 8.147 3.918 1.00 91.81 82 THR A O 1
ATOM 607 N N . GLY A 1 83 ? 4.124 8.149 1.702 1.00 89.56 83 GLY A N 1
ATOM 608 C CA . GLY A 1 83 ? 3.503 9.478 1.646 1.00 89.56 83 GLY A CA 1
ATOM 609 C C . GLY A 1 83 ? 4.492 10.649 1.791 1.00 89.56 83 GLY A C 1
ATOM 610 O O . GLY A 1 83 ? 4.106 11.803 1.601 1.00 89.56 83 GLY A O 1
ATOM 611 N N . ALA A 1 84 ? 5.764 10.374 2.101 1.00 88.75 84 ALA A N 1
ATOM 612 C CA . ALA A 1 84 ? 6.837 11.359 2.185 1.00 88.75 84 ALA A CA 1
ATOM 613 C C . ALA A 1 84 ? 7.556 11.516 0.835 1.00 88.75 84 ALA A C 1
ATOM 615 O O . ALA A 1 84 ? 7.445 10.662 -0.041 1.00 88.75 84 ALA A O 1
ATOM 616 N N . ASN A 1 85 ? 8.324 12.598 0.667 1.00 87.50 85 ASN A N 1
ATOM 617 C CA . ASN A 1 85 ? 9.170 12.828 -0.519 1.00 87.50 85 ASN A CA 1
ATOM 618 C C . ASN A 1 85 ? 8.419 12.686 -1.859 1.00 87.50 85 ASN A C 1
ATOM 620 O O . ASN A 1 85 ? 8.924 12.087 -2.805 1.00 87.50 85 ASN A O 1
ATOM 624 N N . ASP A 1 86 ? 7.185 13.191 -1.912 1.00 87.81 86 ASP A N 1
ATOM 625 C CA . ASP A 1 86 ? 6.277 13.079 -3.061 1.00 87.81 86 ASP A CA 1
ATOM 626 C C . ASP A 1 86 ? 5.861 11.667 -3.481 1.00 87.81 86 ASP A C 1
ATOM 628 O O . ASP A 1 86 ? 5.188 11.488 -4.500 1.00 87.81 86 ASP A O 1
ATOM 632 N N . GLU A 1 87 ? 6.144 10.668 -2.653 1.00 90.75 87 GLU A N 1
ATOM 633 C CA . GLU A 1 87 ? 5.517 9.365 -2.772 1.00 90.75 87 GLU A CA 1
ATOM 634 C C . GLU A 1 87 ? 4.041 9.460 -2.367 1.00 90.75 87 GLU A C 1
ATOM 636 O O . GLU A 1 87 ? 3.626 10.313 -1.578 1.00 90.75 87 GLU A O 1
ATOM 641 N N . PHE A 1 88 ? 3.216 8.591 -2.942 1.00 91.06 88 PHE A N 1
ATOM 642 C CA . PHE A 1 88 ? 1.872 8.377 -2.424 1.00 91.06 88 PHE A CA 1
ATOM 643 C C . PHE A 1 88 ? 1.940 7.388 -1.258 1.00 91.06 88 PHE A C 1
ATOM 645 O O . PHE A 1 88 ? 2.900 6.626 -1.122 1.00 91.06 88 PHE A O 1
ATOM 652 N N . GLU A 1 89 ? 0.929 7.417 -0.401 1.00 92.06 89 GLU A N 1
ATOM 653 C CA . GLU A 1 89 ? 0.824 6.490 0.721 1.00 92.06 89 GLU A CA 1
ATOM 654 C C . GLU A 1 89 ? 0.403 5.102 0.219 1.00 92.06 89 GLU A C 1
ATOM 656 O O . GLU A 1 89 ? -0.597 4.959 -0.491 1.00 92.06 89 GLU A O 1
ATOM 661 N N . GLY A 1 90 ? 1.209 4.091 0.536 1.00 92.19 90 GLY A N 1
ATOM 662 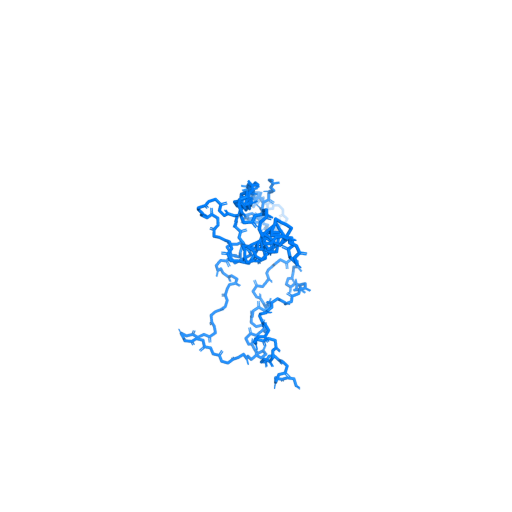C CA . GLY A 1 90 ? 0.987 2.701 0.159 1.00 92.19 90 GLY A CA 1
ATOM 663 C C . GLY A 1 90 ? 0.108 1.958 1.160 1.00 92.19 90 GLY A C 1
ATOM 664 O O . GLY A 1 90 ? -0.242 2.469 2.224 1.00 92.19 90 GLY A O 1
ATOM 665 N N . LEU A 1 91 ? -0.222 0.707 0.837 1.00 90.12 91 LEU A N 1
ATOM 666 C CA . LEU A 1 91 ? -1.097 -0.138 1.654 1.00 90.12 91 LEU A CA 1
ATOM 667 C C . LEU A 1 91 ? -0.621 -0.274 3.107 1.00 90.12 91 LEU A C 1
ATOM 669 O O . LEU A 1 91 ? -1.459 -0.280 3.998 1.00 90.12 91 LEU A O 1
ATOM 673 N N . LEU A 1 92 ? 0.690 -0.340 3.364 1.00 88.88 92 LEU A N 1
ATOM 674 C CA . LEU A 1 92 ? 1.209 -0.443 4.733 1.00 88.88 92 LEU A CA 1
ATOM 675 C C . LEU A 1 92 ? 0.964 0.818 5.573 1.00 88.88 92 LEU A C 1
ATOM 677 O O . LEU A 1 92 ? 0.728 0.693 6.769 1.00 88.88 92 LEU A O 1
ATOM 681 N N . GLY A 1 93 ? 1.003 2.008 4.963 1.00 88.12 93 GLY A N 1
ATOM 682 C CA . GLY A 1 93 ? 0.693 3.268 5.653 1.00 88.12 93 GLY A CA 1
ATOM 683 C C . GLY A 1 93 ? -0.807 3.450 5.896 1.00 88.12 93 GLY A C 1
ATOM 684 O O . GLY A 1 93 ? -1.221 3.946 6.938 1.00 88.12 93 GLY A O 1
ATOM 685 N N . LEU A 1 94 ? -1.637 2.953 4.972 1.00 87.25 94 LEU A N 1
ATOM 686 C CA . LEU A 1 94 ? -3.097 3.037 5.072 1.00 87.25 94 LEU A CA 1
ATOM 687 C C . LEU A 1 94 ? -3.703 2.119 6.148 1.00 87.25 94 LEU A C 1
ATOM 689 O O . LEU A 1 94 ? -4.850 2.331 6.552 1.00 87.25 94 LEU A O 1
ATOM 693 N N . VAL A 1 95 ? -2.971 1.095 6.593 1.00 86.75 95 VAL A N 1
ATOM 694 C CA . VAL A 1 95 ? -3.415 0.178 7.650 1.00 86.75 95 VAL A CA 1
ATOM 695 C C . VAL A 1 95 ? -3.282 0.855 9.015 1.00 86.75 95 VAL A C 1
ATOM 697 O O . VAL A 1 95 ? -2.233 1.384 9.373 1.00 86.75 95 VAL A O 1
ATOM 700 N N . SER A 1 96 ? -4.351 0.812 9.814 1.00 83.31 96 SER A N 1
ATOM 701 C CA . SER A 1 96 ? -4.311 1.305 11.194 1.00 83.31 96 SER A CA 1
ATOM 702 C C . SER A 1 96 ? -3.330 0.482 12.031 1.00 83.31 96 SER A C 1
ATOM 704 O O . SER A 1 96 ? -3.327 -0.745 11.950 1.00 83.31 96 SER A O 1
ATOM 706 N N . ALA A 1 97 ? -2.558 1.131 12.908 1.00 76.75 97 ALA A N 1
ATOM 707 C CA . ALA 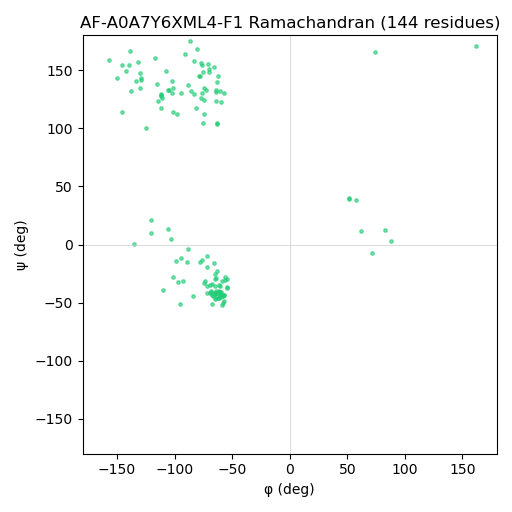A 1 97 ? -1.582 0.458 13.773 1.00 76.75 97 ALA A CA 1
ATOM 708 C C . ALA A 1 97 ? -2.194 -0.679 14.619 1.00 76.75 97 ALA A C 1
ATOM 710 O O . ALA A 1 97 ? -1.523 -1.667 14.909 1.00 76.75 97 ALA A O 1
ATOM 711 N N . GLY A 1 98 ? -3.483 -0.578 14.973 1.00 80.88 98 GLY A N 1
ATOM 712 C CA . GLY A 1 98 ? -4.211 -1.621 15.707 1.00 80.88 98 GLY A CA 1
ATOM 713 C C . GLY A 1 98 ? -4.532 -2.883 14.892 1.00 80.88 98 GLY A C 1
ATOM 714 O O . GLY A 1 98 ? -4.979 -3.878 15.464 1.00 80.88 98 GLY A O 1
ATOM 715 N N . GLN A 1 99 ? -4.311 -2.852 13.576 1.00 83.38 99 GLN A N 1
ATOM 716 C CA . GLN A 1 99 ? -4.560 -3.955 12.642 1.00 83.38 99 GLN A CA 1
ATOM 717 C C . GLN A 1 99 ? -3.269 -4.644 12.177 1.00 83.38 99 GLN A C 1
ATOM 719 O O . GLN A 1 99 ? -3.288 -5.440 11.240 1.00 83.38 99 GLN A O 1
ATOM 724 N N . THR A 1 100 ? -2.157 -4.369 12.857 1.00 85.94 100 THR A N 1
ATOM 725 C CA . THR A 1 100 ? -0.867 -5.014 12.617 1.00 85.94 100 THR A CA 1
ATOM 726 C C . THR A 1 100 ? -0.617 -6.088 13.670 1.00 85.94 100 THR A C 1
ATOM 728 O O . THR A 1 100 ? -0.808 -5.861 14.865 1.00 85.94 100 THR A O 1
ATOM 731 N N . LEU A 1 101 ? -0.160 -7.263 13.233 1.00 87.00 101 LEU A N 1
ATOM 732 C CA . LEU A 1 101 ? 0.279 -8.348 14.109 1.00 87.00 101 LEU A CA 1
ATOM 733 C C . LEU A 1 101 ? 1.794 -8.523 13.983 1.00 87.00 101 LEU A C 1
ATOM 735 O O . LEU A 1 101 ? 2.313 -8.718 12.884 1.00 87.00 101 LEU A O 1
ATOM 739 N N . VAL A 1 102 ? 2.500 -8.486 15.112 1.00 86.06 102 VAL A N 1
ATOM 740 C CA . VAL A 1 102 ? 3.932 -8.798 15.182 1.00 86.06 102 VAL A CA 1
ATOM 741 C C . VAL A 1 102 ? 4.070 -10.219 15.716 1.00 86.06 102 VAL A C 1
ATOM 743 O O . VAL A 1 102 ? 3.720 -10.484 16.860 1.00 86.06 102 VAL A O 1
ATOM 746 N N . ALA A 1 103 ? 4.576 -11.133 14.886 1.00 82.06 103 ALA A N 1
ATOM 747 C CA . ALA A 1 103 ? 4.680 -12.559 15.218 1.00 82.06 103 ALA A CA 1
ATOM 748 C C . ALA A 1 103 ? 5.667 -12.866 16.368 1.00 82.06 103 ALA A C 1
ATOM 750 O O . ALA A 1 103 ? 5.645 -13.952 16.935 1.00 82.06 103 ALA A O 1
ATOM 751 N N . GLY A 1 104 ? 6.538 -11.915 16.713 1.00 83.44 104 GLY A N 1
ATOM 752 C CA . GLY A 1 104 ? 7.492 -11.992 17.817 1.00 83.44 104 GLY A CA 1
ATOM 753 C C . GLY A 1 104 ? 8.609 -10.950 17.663 1.00 83.44 104 GLY A C 1
ATOM 754 O O . GLY A 1 104 ? 8.720 -10.346 16.592 1.00 83.44 104 GLY A O 1
ATOM 755 N N . PRO A 1 105 ? 9.465 -10.746 18.684 1.00 80.25 105 PRO A N 1
ATOM 756 C CA . PRO A 1 105 ? 10.517 -9.720 18.670 1.00 80.25 105 PRO A CA 1
ATOM 757 C C . PRO A 1 105 ? 11.494 -9.823 17.489 1.00 80.25 105 PRO A C 1
ATOM 759 O O . PRO A 1 105 ? 11.981 -8.806 17.012 1.00 80.25 105 PRO A O 1
ATOM 762 N N . ASN A 1 106 ? 11.743 -11.041 16.996 1.00 85.25 106 ASN A N 1
ATOM 763 C CA . ASN A 1 106 ? 12.647 -11.325 15.873 1.00 85.25 106 ASN A CA 1
ATOM 764 C C . ASN A 1 106 ? 11.926 -12.016 14.702 1.00 85.25 106 ASN A C 1
ATOM 766 O O . ASN A 1 106 ? 12.551 -12.685 13.880 1.00 85.25 106 ASN A O 1
ATOM 770 N N . GLY A 1 107 ? 10.599 -11.883 14.646 1.00 81.50 107 GLY A N 1
ATOM 771 C CA . GLY A 1 107 ? 9.758 -12.738 13.817 1.00 81.50 107 GLY A CA 1
ATOM 772 C C . GLY A 1 107 ? 9.610 -14.147 14.396 1.00 81.50 107 GLY A C 1
ATOM 773 O O . GLY A 1 107 ? 10.323 -14.554 15.312 1.00 81.50 107 GLY A O 1
ATOM 774 N N . ALA A 1 108 ? 8.638 -14.876 13.864 1.00 84.75 108 ALA A N 1
ATOM 775 C CA . ALA A 1 108 ? 8.394 -16.278 14.166 1.00 84.75 108 ALA A CA 1
ATOM 776 C C . ALA A 1 108 ? 8.055 -17.014 12.867 1.00 84.75 108 ALA A C 1
ATOM 778 O O . ALA A 1 108 ? 7.774 -16.380 11.840 1.00 84.75 108 ALA A O 1
ATOM 779 N N . ASP A 1 109 ? 8.081 -18.342 12.914 1.00 85.38 109 ASP A N 1
ATOM 780 C CA . ASP A 1 109 ? 7.607 -19.155 11.802 1.00 85.38 109 ASP A CA 1
ATOM 781 C C . ASP A 1 109 ? 6.120 -18.900 11.548 1.00 85.38 109 ASP A C 1
ATOM 783 O O . ASP A 1 109 ? 5.332 -18.652 12.464 1.00 85.38 109 ASP A O 1
ATOM 787 N N . LEU A 1 110 ? 5.734 -18.941 10.272 1.00 85.62 110 LEU A N 1
ATOM 788 C CA . LEU A 1 110 ? 4.337 -18.795 9.890 1.00 85.62 110 LEU A CA 1
ATOM 789 C C . LEU A 1 110 ? 3.538 -19.974 10.460 1.00 85.62 110 LEU A C 1
ATOM 791 O O . LEU A 1 110 ? 3.922 -21.125 10.273 1.00 85.62 110 LEU A O 1
ATOM 795 N N . SER A 1 111 ? 2.412 -19.689 11.108 1.00 88.81 111 SER A N 1
ATOM 796 C CA . SER A 1 111 ? 1.472 -20.694 11.605 1.00 88.81 111 SER A CA 1
ATOM 797 C C . SER A 1 111 ? 0.042 -20.326 11.207 1.00 88.81 111 SER A C 1
ATOM 799 O O . SER A 1 111 ? -0.261 -19.157 10.946 1.00 88.81 111 SER A O 1
ATOM 801 N N . PHE A 1 112 ? -0.856 -21.314 11.157 1.00 88.62 112 PHE A N 1
ATOM 802 C CA . PHE A 1 112 ? -2.276 -21.044 10.899 1.00 88.62 112 PHE A CA 1
ATOM 803 C C . PHE A 1 112 ? -2.929 -20.224 12.014 1.00 88.62 112 PHE A C 1
ATOM 805 O O . PHE A 1 112 ? -3.807 -19.416 11.728 1.00 88.62 112 PHE A O 1
ATOM 812 N N . ASP A 1 113 ? -2.449 -20.363 13.250 1.00 90.38 113 ASP A N 1
ATOM 813 C CA . ASP A 1 113 ? -2.916 -19.567 14.385 1.00 90.38 113 ASP A CA 1
ATOM 814 C C . ASP A 1 113 ? -2.598 -18.074 14.197 1.00 90.38 113 ASP A C 1
ATOM 816 O O . ASP A 1 113 ? -3.480 -17.226 14.304 1.00 90.38 113 ASP A O 1
ATOM 820 N N . LEU A 1 114 ? -1.372 -17.739 13.774 1.00 89.75 114 LEU A N 1
ATOM 821 C CA . LEU A 1 114 ? -1.002 -16.353 13.462 1.00 89.75 114 LEU A CA 1
ATOM 822 C C . LEU A 1 114 ? -1.842 -15.768 12.314 1.00 89.75 114 LEU A C 1
ATOM 824 O O . LEU A 1 114 ? -2.165 -14.579 12.325 1.00 89.75 114 LEU A O 1
ATOM 828 N N . LEU A 1 115 ? -2.210 -16.583 11.321 1.00 87.31 115 LEU A N 1
ATOM 829 C CA . LEU A 1 115 ? -3.060 -16.141 10.212 1.00 87.31 115 LEU A CA 1
ATOM 830 C C . LEU A 1 115 ? -4.515 -15.903 10.633 1.00 87.31 115 LEU A C 1
ATOM 832 O O . LEU A 1 115 ? -5.132 -14.964 10.124 1.00 87.31 115 LEU A O 1
ATOM 836 N N . ASP A 1 116 ? -5.053 -16.701 11.556 1.00 88.81 116 ASP A N 1
ATOM 837 C CA . ASP A 1 116 ? -6.398 -16.485 12.098 1.00 88.81 116 ASP A CA 1
ATOM 838 C C . ASP A 1 116 ? -6.439 -15.269 13.032 1.00 88.81 116 ASP A C 1
ATOM 840 O O . ASP A 1 116 ? -7.318 -14.417 12.892 1.00 88.81 116 ASP A O 1
ATOM 844 N N . GLN A 1 117 ? -5.421 -15.094 13.880 1.00 89.12 117 GLN A N 1
ATOM 845 C CA . GLN A 1 117 ? -5.262 -13.878 14.681 1.00 89.12 117 GLN A CA 1
ATOM 846 C C . GLN A 1 117 ? -5.197 -12.626 13.796 1.00 89.12 117 GLN A C 1
ATOM 848 O O . GLN A 1 117 ? -5.853 -11.625 14.088 1.00 89.12 117 GLN A O 1
ATOM 853 N N . LEU A 1 118 ? -4.451 -12.676 12.685 1.00 88.06 118 LEU A N 1
ATOM 854 C CA . LEU A 1 118 ? -4.399 -11.575 11.721 1.00 88.06 118 LEU A CA 1
ATOM 855 C C . LEU A 1 118 ? -5.765 -11.339 11.060 1.00 88.06 118 LEU A C 1
ATOM 857 O O . LEU A 1 118 ? -6.181 -10.191 10.911 1.00 88.06 118 LEU A O 1
ATOM 861 N N . ARG A 1 119 ? -6.487 -12.407 10.697 1.00 86.12 119 ARG A N 1
ATOM 862 C CA . ARG A 1 119 ? -7.838 -12.307 10.127 1.00 86.12 119 ARG A CA 1
ATOM 863 C C . ARG A 1 119 ? -8.800 -11.608 11.086 1.00 86.12 119 ARG A C 1
ATOM 865 O O . ARG A 1 119 ? -9.551 -10.740 10.653 1.00 86.12 119 ARG A O 1
ATOM 872 N N . GLN A 1 120 ? -8.739 -11.925 12.377 1.00 86.06 120 GLN A N 1
ATOM 873 C CA . GLN A 1 120 ? -9.605 -11.325 13.395 1.00 86.06 120 GLN A CA 1
ATOM 874 C C . GLN A 1 120 ? -9.394 -9.808 13.555 1.00 86.06 120 GLN A C 1
ATOM 876 O O . GLN A 1 120 ? -10.292 -9.102 14.010 1.00 86.06 120 GLN A O 1
ATOM 881 N N . LYS A 1 121 ? -8.226 -9.276 13.175 1.00 85.12 121 LYS A N 1
ATOM 882 C CA . LYS A 1 121 ? -7.941 -7.831 13.238 1.00 85.12 121 LYS A CA 1
ATOM 883 C C . LYS A 1 121 ? -8.612 -7.021 12.130 1.00 85.12 121 LYS A C 1
ATOM 885 O O . LYS A 1 121 ? -8.666 -5.790 12.220 1.00 85.12 121 LYS A O 1
ATOM 890 N N . VAL A 1 122 ? -9.139 -7.672 11.096 1.00 82.69 122 VAL A N 1
ATOM 891 C CA . VAL A 1 122 ? -9.924 -6.993 10.067 1.00 82.69 122 VAL A CA 1
ATOM 892 C C . VAL A 1 122 ? -11.288 -6.658 10.661 1.00 82.69 122 VAL A C 1
ATOM 894 O O . VAL A 1 122 ? -12.077 -7.540 10.959 1.00 82.69 122 VAL A O 1
ATOM 897 N N . THR A 1 123 ? -11.569 -5.372 10.852 1.00 76.75 123 THR A N 1
ATOM 898 C CA . THR A 1 123 ? -12.852 -4.892 11.397 1.00 76.75 123 THR A CA 1
ATOM 899 C C . THR A 1 123 ? -13.813 -4.419 10.308 1.00 76.75 123 THR A C 1
ATOM 901 O O . THR A 1 123 ? -15.003 -4.255 10.556 1.00 76.75 123 THR A O 1
ATOM 904 N N . ALA A 1 124 ? -13.315 -4.213 9.086 1.00 71.12 124 ALA A N 1
ATOM 905 C CA . ALA A 1 124 ? -14.132 -3.827 7.945 1.00 71.12 124 ALA A CA 1
ATOM 906 C C . ALA A 1 124 ? -15.042 -4.985 7.493 1.00 71.12 124 ALA A C 1
ATOM 908 O O . ALA A 1 124 ? -14.659 -6.152 7.589 1.00 71.12 124 ALA A O 1
ATOM 909 N N . LYS A 1 125 ? -16.230 -4.655 6.960 1.00 72.50 125 LYS A N 1
ATOM 910 C CA . LYS A 1 125 ? -17.211 -5.620 6.414 1.00 72.50 125 LYS A CA 1
ATOM 911 C C . LYS A 1 125 ? -17.545 -6.778 7.376 1.00 72.50 125 LYS A C 1
ATOM 913 O O . LYS A 1 125 ? -17.645 -7.925 6.937 1.00 72.50 125 LYS A O 1
ATOM 918 N N . ASP A 1 126 ? -17.664 -6.494 8.671 1.00 74.00 126 ASP A N 1
ATOM 919 C CA . ASP A 1 126 ? -17.951 -7.494 9.711 1.00 74.00 126 ASP A CA 1
ATOM 920 C C . ASP A 1 126 ? -16.923 -8.643 9.766 1.00 74.00 126 ASP A C 1
ATOM 922 O O . ASP A 1 126 ? -17.271 -9.810 9.945 1.00 74.00 126 ASP A O 1
ATOM 926 N N . GLY A 1 127 ? -15.639 -8.331 9.568 1.00 71.44 127 GLY A N 1
ATOM 927 C CA . GLY A 1 127 ? -14.550 -9.308 9.691 1.00 71.44 127 GLY A CA 1
ATOM 928 C C . GLY A 1 127 ? -14.310 -10.179 8.461 1.00 71.44 127 GLY A C 1
ATOM 929 O O . GLY A 1 127 ? -13.580 -11.171 8.530 1.00 71.44 127 GLY A O 1
ATOM 930 N N . LYS A 1 128 ? -14.899 -9.828 7.313 1.00 79.94 128 LYS A N 1
ATOM 931 C CA . LYS A 1 128 ? -14.675 -10.548 6.056 1.00 79.94 128 LYS A CA 1
ATOM 932 C C . LYS A 1 128 ? -13.378 -10.100 5.389 1.00 79.94 128 LYS A C 1
ATOM 934 O O . LYS A 1 128 ? -13.243 -8.955 4.964 1.00 79.94 128 LYS A O 1
ATOM 939 N N . LEU A 1 129 ? -12.450 -11.043 5.249 1.00 83.31 129 LEU A N 1
ATOM 940 C CA . LEU A 1 129 ? -11.232 -10.866 4.468 1.00 83.31 129 LEU A CA 1
ATOM 941 C C . LEU A 1 129 ? -11.506 -11.129 2.981 1.00 83.31 129 LEU A C 1
ATOM 943 O O . LEU A 1 129 ? -12.025 -12.185 2.629 1.00 83.31 129 LEU A O 1
ATOM 947 N N . ASP A 1 130 ? -11.101 -10.197 2.117 1.00 87.81 130 ASP A N 1
ATOM 948 C CA . ASP A 1 130 ? -11.251 -10.345 0.665 1.00 87.81 130 ASP A CA 1
ATOM 949 C C . ASP A 1 130 ? -10.102 -11.163 0.037 1.00 87.81 130 ASP A C 1
ATOM 951 O O . ASP A 1 130 ? -10.340 -12.028 -0.803 1.00 87.81 130 ASP A O 1
ATOM 955 N N . PHE A 1 131 ? -8.847 -10.907 0.426 1.00 87.94 131 PHE A N 1
ATOM 956 C CA . PHE A 1 131 ? -7.677 -11.609 -0.114 1.00 87.94 131 PHE A CA 1
ATOM 957 C C . PHE A 1 131 ? -6.474 -11.564 0.836 1.00 87.94 131 PHE A C 1
ATOM 959 O O . PHE A 1 131 ? -6.341 -10.659 1.657 1.00 87.94 131 PHE A O 1
ATOM 966 N N . TYR A 1 132 ? -5.549 -12.511 0.658 1.00 88.38 132 TYR A N 1
ATOM 967 C CA . TYR A 1 132 ? -4.201 -12.439 1.218 1.00 88.38 132 TYR A CA 1
ATOM 968 C C . TYR A 1 132 ? -3.204 -12.028 0.133 1.00 88.38 132 TYR A C 1
ATOM 970 O O . TYR A 1 132 ? -3.151 -12.634 -0.936 1.00 88.38 132 TYR A O 1
ATOM 978 N N . MET A 1 133 ? -2.374 -11.027 0.427 1.00 89.94 133 MET A N 1
ATOM 979 C CA . MET A 1 133 ? -1.232 -10.644 -0.401 1.00 89.94 133 MET A CA 1
ATOM 980 C C . MET A 1 133 ? 0.051 -10.917 0.373 1.00 89.94 133 MET A C 1
ATOM 982 O O . MET A 1 133 ? 0.231 -10.430 1.485 1.00 89.94 133 MET A O 1
ATOM 986 N N . MET A 1 134 ? 0.942 -11.719 -0.203 1.00 90.12 134 MET A N 1
ATOM 987 C CA . MET A 1 134 ? 2.172 -12.154 0.455 1.00 90.12 134 MET A CA 1
ATOM 988 C C . MET A 1 134 ? 3.323 -12.216 -0.555 1.00 90.12 134 MET A C 1
ATOM 990 O O . MET A 1 134 ? 3.095 -12.532 -1.726 1.00 90.12 134 MET A O 1
ATOM 994 N N . PRO A 1 135 ? 4.576 -11.971 -0.135 1.00 89.88 135 PRO A N 1
ATOM 995 C CA . PRO A 1 135 ? 5.727 -12.217 -0.991 1.00 89.88 135 PRO A CA 1
ATOM 996 C C . PRO A 1 135 ? 5.875 -13.721 -1.261 1.00 89.88 135 PRO A C 1
ATOM 998 O O . PRO A 1 135 ? 5.520 -14.562 -0.431 1.00 89.88 135 PRO A O 1
ATOM 1001 N N . GLY A 1 136 ? 6.471 -14.079 -2.402 1.00 90.31 136 GLY A N 1
ATOM 1002 C CA . GLY A 1 136 ? 6.596 -15.479 -2.831 1.00 90.31 136 GLY A CA 1
ATOM 1003 C C . GLY A 1 136 ? 7.293 -16.396 -1.815 1.00 90.31 136 GLY A C 1
ATOM 1004 O O . GLY A 1 136 ? 6.974 -17.579 -1.738 1.00 90.31 136 GLY A O 1
ATOM 1005 N N . ARG A 1 137 ? 8.196 -15.856 -0.980 1.00 91.75 137 ARG A N 1
ATOM 1006 C CA . ARG A 1 137 ? 8.797 -16.591 0.147 1.00 91.75 137 ARG A CA 1
ATOM 1007 C C . ARG A 1 137 ? 7.730 -17.083 1.127 1.00 91.75 137 ARG A C 1
ATOM 1009 O O . ARG A 1 137 ? 7.702 -18.272 1.416 1.00 91.75 137 ARG A O 1
ATOM 1016 N N . THR A 1 138 ? 6.856 -16.193 1.588 1.00 89.38 138 THR A N 1
ATOM 1017 C CA . THR A 1 138 ? 5.811 -16.501 2.573 1.00 89.38 138 THR A CA 1
ATOM 1018 C C . THR A 1 138 ? 4.737 -17.409 1.984 1.00 89.38 138 THR A C 1
ATOM 1020 O O . THR A 1 138 ? 4.280 -18.314 2.667 1.00 89.38 138 THR A O 1
ATOM 1023 N N . ILE A 1 139 ? 4.406 -17.258 0.696 1.00 89.88 139 ILE A N 1
ATOM 1024 C CA . ILE A 1 139 ? 3.490 -18.184 0.005 1.00 89.88 139 ILE A CA 1
ATOM 1025 C C . ILE A 1 139 ? 4.053 -19.612 -0.003 1.00 89.88 139 ILE A C 1
ATOM 1027 O O . ILE A 1 139 ? 3.306 -20.567 0.191 1.00 89.88 139 ILE A O 1
ATOM 1031 N N . ARG A 1 140 ? 5.367 -19.785 -0.206 1.00 92.00 140 ARG A N 1
ATOM 1032 C CA . ARG A 1 140 ? 6.001 -21.111 -0.111 1.00 92.00 140 ARG A CA 1
ATOM 1033 C C . ARG A 1 140 ? 5.939 -21.672 1.308 1.00 92.00 140 ARG A C 1
ATOM 1035 O O . AR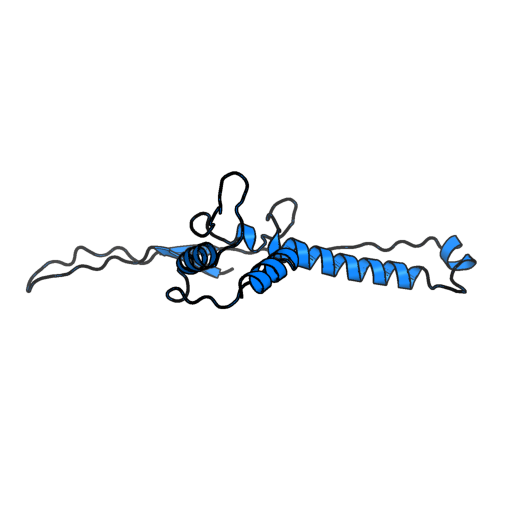G A 1 140 ? 5.630 -22.846 1.452 1.00 92.00 140 ARG A O 1
ATOM 1042 N N . SER A 1 141 ? 6.172 -20.845 2.328 1.00 89.19 141 SER A N 1
ATOM 1043 C CA . SER A 1 141 ? 6.009 -21.250 3.732 1.00 89.19 141 SER A CA 1
ATOM 1044 C C . SER A 1 141 ? 4.567 -21.653 4.051 1.00 89.19 141 SER A C 1
ATOM 1046 O O . SER A 1 141 ? 4.362 -22.684 4.669 1.00 89.19 141 SER A O 1
ATOM 1048 N N . TYR A 1 142 ? 3.571 -20.905 3.566 1.00 88.94 142 TYR A N 1
ATOM 1049 C CA . TYR A 1 142 ? 2.156 -21.258 3.708 1.00 88.94 142 TYR A CA 1
ATOM 1050 C C . TYR A 1 142 ? 1.835 -22.612 3.063 1.00 88.94 142 TYR A C 1
ATOM 1052 O O . TYR A 1 142 ? 1.198 -23.453 3.683 1.00 88.94 142 TYR A O 1
ATOM 1060 N N . LYS A 1 143 ? 2.331 -22.856 1.844 1.00 88.88 143 LYS A N 1
ATOM 1061 C CA . LYS A 1 143 ? 2.145 -24.142 1.154 1.00 88.88 143 LYS A CA 1
ATOM 1062 C C . LYS A 1 143 ? 2.827 -25.320 1.848 1.00 88.88 143 LYS A C 1
ATOM 1064 O O . LYS A 1 143 ? 2.396 -26.438 1.634 1.00 88.88 143 LYS A O 1
ATOM 1069 N N . ALA A 1 144 ? 3.879 -25.080 2.626 1.00 90.88 144 ALA A N 1
ATOM 1070 C CA . ALA A 1 144 ? 4.545 -26.123 3.402 1.00 90.88 144 ALA A CA 1
ATOM 1071 C C . ALA A 1 144 ? 3.780 -26.503 4.684 1.00 90.88 144 ALA A C 1
ATOM 1073 O O . ALA A 1 144 ? 4.097 -27.523 5.285 1.00 90.88 144 ALA A O 1
ATOM 1074 N N . LEU A 1 145 ? 2.816 -25.680 5.116 1.00 86.38 145 LEU A N 1
ATOM 1075 C CA . LEU A 1 145 ? 1.953 -25.953 6.271 1.00 86.38 145 LEU A CA 1
ATOM 1076 C C . LEU A 1 145 ? 0.679 -26.730 5.897 1.00 86.38 145 LEU A C 1
ATOM 1078 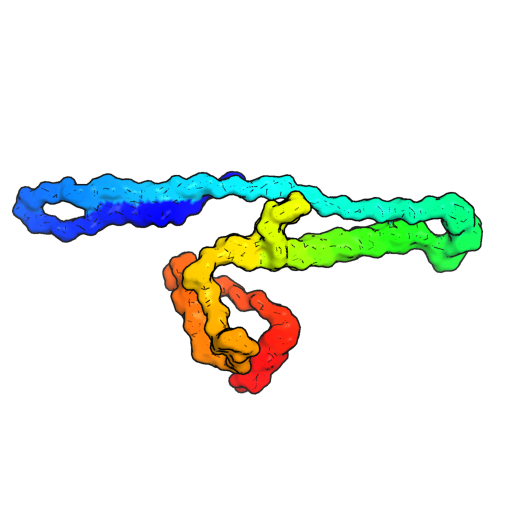O O . LEU A 1 145 ? -0.008 -27.206 6.798 1.00 86.38 145 LEU A O 1
ATOM 1082 N N . LEU A 1 146 ? 0.343 -26.795 4.602 1.00 82.88 146 LEU A N 1
ATOM 1083 C CA . LEU A 1 146 ? -0.786 -27.553 4.045 1.00 82.88 146 LEU A CA 1
ATOM 1084 C C . LEU A 1 146 ? -0.404 -29.021 3.840 1.00 82.88 146 LEU A C 1
ATOM 1086 O O . LEU A 1 146 ? -1.277 -29.873 4.107 1.00 82.88 146 LEU A O 1
#